Protein AF-A0A7V3HBU9-F1 (afdb_monomer)

Solvent-accessible surface area (backbone atoms only — not comparable to full-atom values): 8324 Å² total; per-residue (Å²): 135,85,72,90,80,58,95,58,64,86,76,55,79,75,93,71,53,46,67,64,58,38,74,80,46,48,78,55,51,86,72,76,34,52,29,39,40,38,37,36,65,91,43,53,66,57,51,55,50,51,35,59,77,68,67,54,73,66,48,79,56,90,62,30,41,24,38,90,64,48,34,22,39,35,74,39,69,89,52,64,70,59,48,48,58,55,47,47,40,43,41,71,70,60,38,79,44,78,47,82,53,83,87,78,87,76,88,53,92,86,60,58,94,87,68,87,79,85,82,88,76,82,86,90,86,76,88,84,126

Secondary structure (DSSP, 8-state):
------TTTTTSPPS--HHHHHHHHGGG-SS--SEEEEEEGGGHHHHHHHHHHTT--EEE-SS-EEETTTEEEEEEPSSHHHHHHHHHHHHHTT--EEEE-------STT--TT-----S-----SS--

Foldseek 3Di:
DDDPPDVCPVVDDDPDALVNVCVPCVVLPPAAAQAEEEAEPVCPVVVVVCCVVVVFDFDDGSAFGDGVSNYTYGYWYDAPVRVVSVVRNSVVVPHDHYHYDDDDDDPDPPDDPPDDDDDPDDDDDRPPD

Mean predicted aligned error: 5.08 Å

Sequence (129 aa):
MTYPNFKNKYLEKSLFNPSDYLKENRKNYPVIPENLIVLYVYSRKLLEEVIYDLGIKVKKTKSFYLINKKFGIRIFDIGASNVVANLEDLIALGIKKIINIGIAGGLSDKLIAGDIVICEKAIRDEGVS

Radius of gyration: 17.73 Å; Cα contacts (8 Å, |Δi|>4): 129; chains: 1; bounding box: 53×29×46 Å

pLDDT: mean 91.62, std 8.02, range [45.19, 97.88]

Structure (mmCIF, N/CA/C/O backbone):
data_AF-A0A7V3HBU9-F1
#
_entry.id   AF-A0A7V3HBU9-F1
#
loop_
_atom_site.group_PDB
_atom_site.id
_atom_site.type_symbol
_atom_site.label_atom_id
_atom_site.label_alt_id
_atom_site.label_comp_id
_atom_site.label_asym_id
_atom_site.label_entity_id
_atom_site.label_seq_id
_atom_site.pdbx_PDB_ins_code
_atom_site.Cartn_x
_atom_site.Cartn_y
_atom_site.Cartn_z
_atom_site.occupancy
_atom_site.B_iso_or_equiv
_atom_site.auth_seq_id
_atom_site.auth_comp_id
_atom_site.auth_asym_id
_atom_site.auth_atom_id
_atom_site.pdbx_PDB_model_num
ATOM 1 N N . MET A 1 1 ? 30.429 17.416 -3.358 1.00 45.19 1 MET A N 1
ATOM 2 C CA . MET A 1 1 ? 30.000 17.097 -1.981 1.00 45.19 1 MET A CA 1
ATOM 3 C C . MET A 1 1 ? 30.147 15.605 -1.766 1.00 45.19 1 MET A C 1
ATOM 5 O O . MET A 1 1 ? 29.402 14.833 -2.352 1.00 45.19 1 MET A O 1
ATOM 9 N N . THR A 1 2 ? 31.139 15.197 -0.987 1.00 54.62 2 THR A N 1
ATOM 10 C CA . THR A 1 2 ? 31.289 13.819 -0.517 1.00 54.62 2 THR A CA 1
ATOM 11 C C . THR A 1 2 ? 30.338 13.635 0.657 1.00 54.62 2 THR A C 1
ATOM 13 O O . THR A 1 2 ? 30.580 14.142 1.749 1.00 54.62 2 THR A O 1
ATOM 16 N N . TYR A 1 3 ? 29.213 12.964 0.425 1.00 64.44 3 TYR A N 1
ATOM 17 C CA . TYR A 1 3 ? 28.404 12.467 1.533 1.00 64.44 3 TYR A CA 1
ATOM 18 C C . TYR A 1 3 ? 29.271 11.498 2.364 1.00 64.44 3 TYR A C 1
ATOM 20 O O . TYR A 1 3 ? 30.074 10.763 1.777 1.00 64.44 3 TYR A O 1
ATOM 28 N N . PRO A 1 4 ? 29.157 11.466 3.703 1.00 64.06 4 PRO A N 1
ATOM 29 C CA . PRO A 1 4 ? 29.908 10.511 4.508 1.00 64.06 4 PRO A CA 1
ATOM 30 C C . PRO A 1 4 ? 29.477 9.082 4.150 1.00 64.06 4 PRO A C 1
ATOM 32 O O . PRO A 1 4 ? 28.374 8.643 4.479 1.00 64.06 4 PRO A O 1
ATOM 35 N N . ASN A 1 5 ? 30.332 8.353 3.430 1.00 73.50 5 ASN A N 1
ATOM 36 C CA . ASN A 1 5 ? 30.079 6.971 3.036 1.00 73.50 5 ASN A CA 1
ATOM 37 C C . ASN A 1 5 ? 30.830 6.000 3.952 1.00 73.50 5 ASN A C 1
ATOM 39 O O . ASN A 1 5 ? 31.776 5.332 3.538 1.00 73.50 5 ASN A O 1
ATOM 43 N N . PHE A 1 6 ? 30.445 5.956 5.228 1.00 81.06 6 PHE A N 1
ATOM 44 C CA . PHE A 1 6 ? 31.033 5.002 6.166 1.00 81.06 6 PHE A CA 1
ATOM 45 C C . PHE A 1 6 ? 30.581 3.579 5.826 1.00 81.06 6 PHE A C 1
ATOM 47 O O . PHE A 1 6 ? 29.384 3.314 5.709 1.00 81.06 6 PHE A O 1
ATOM 54 N N . LYS A 1 7 ? 31.544 2.656 5.716 1.00 79.62 7 LYS A N 1
ATOM 55 C CA . LYS A 1 7 ? 31.331 1.251 5.323 1.00 79.62 7 LYS A CA 1
ATOM 56 C C . LYS A 1 7 ? 30.263 0.530 6.161 1.00 79.62 7 LYS A C 1
ATOM 58 O O . LYS A 1 7 ? 29.546 -0.309 5.632 1.00 79.62 7 LYS A O 1
ATOM 63 N N . ASN A 1 8 ? 30.132 0.893 7.438 1.00 82.06 8 ASN A N 1
ATOM 64 C CA . ASN A 1 8 ? 29.257 0.217 8.400 1.00 82.06 8 ASN A CA 1
ATOM 65 C C . ASN A 1 8 ? 28.019 1.039 8.799 1.00 82.06 8 ASN A C 1
ATOM 67 O O . ASN A 1 8 ? 27.329 0.657 9.735 1.00 82.06 8 ASN A O 1
ATOM 71 N N . LYS A 1 9 ? 27.704 2.148 8.112 1.00 77.69 9 LYS A N 1
ATOM 72 C CA . LYS A 1 9 ? 26.618 3.062 8.529 1.00 77.69 9 LYS A CA 1
ATOM 73 C C . LYS A 1 9 ? 25.240 2.397 8.662 1.00 77.69 9 LYS A C 1
ATOM 75 O O . LYS A 1 9 ? 24.422 2.861 9.441 1.00 77.69 9 LYS A O 1
ATOM 80 N N . TYR A 1 10 ? 24.992 1.321 7.914 1.00 75.19 10 TYR A N 1
ATOM 81 C CA . TYR A 1 10 ? 23.734 0.567 7.949 1.00 75.19 10 TYR A CA 1
ATOM 82 C C . TYR A 1 10 ? 23.658 -0.458 9.096 1.00 75.19 10 TYR A C 1
ATOM 84 O O . TYR A 1 10 ? 22.595 -1.021 9.329 1.00 75.19 10 TYR A O 1
ATOM 92 N N . LEU A 1 11 ? 24.774 -0.726 9.788 1.00 80.69 11 LEU A N 1
ATOM 93 C CA . LEU A 1 11 ? 24.820 -1.600 10.969 1.00 80.69 11 LEU A CA 1
ATOM 94 C C . LEU A 1 11 ? 24.524 -0.840 12.265 1.00 80.69 11 LEU A C 1
ATOM 96 O O . LEU A 1 11 ? 24.281 -1.455 13.302 1.00 80.69 11 LEU A O 1
ATOM 100 N N . GLU A 1 12 ? 24.578 0.488 12.212 1.00 83.44 12 GLU A N 1
ATOM 101 C CA . GLU A 1 12 ? 24.301 1.334 13.360 1.00 83.44 12 GLU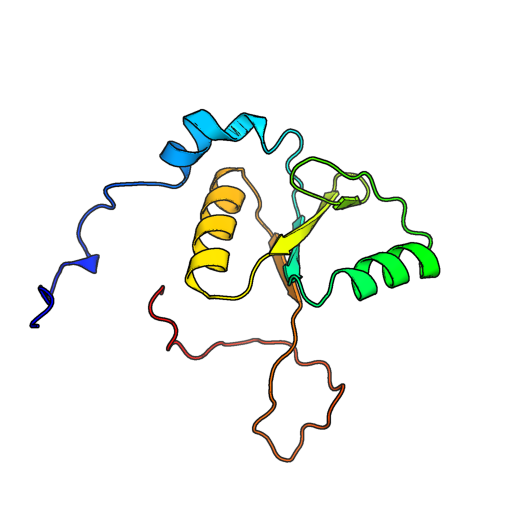 A CA 1
ATOM 102 C C . GLU A 1 12 ? 22.822 1.267 13.740 1.00 83.44 12 GLU A C 1
ATOM 104 O O . GLU A 1 12 ? 21.930 1.118 12.901 1.00 83.44 12 GLU A O 1
ATOM 109 N N . LYS A 1 13 ? 22.551 1.395 15.039 1.00 84.50 13 LYS A N 1
ATOM 110 C CA . LYS A 1 13 ? 21.180 1.399 15.547 1.00 84.50 13 LYS A CA 1
ATOM 111 C C . LYS A 1 13 ? 20.430 2.613 14.996 1.00 84.50 13 LYS A C 1
ATOM 113 O O . LYS A 1 13 ? 20.922 3.737 15.085 1.00 84.50 13 LYS A O 1
ATOM 118 N N . SER A 1 14 ? 19.207 2.397 14.508 1.00 86.38 14 SER A N 1
ATOM 119 C CA . SER A 1 14 ? 18.352 3.510 14.091 1.00 86.38 14 SER A CA 1
ATOM 120 C C . SER A 1 14 ? 18.091 4.466 15.258 1.00 86.38 14 SER A C 1
ATOM 122 O O . SER A 1 14 ? 17.721 4.040 16.358 1.00 86.38 14 SER A O 1
ATOM 124 N N . LEU A 1 15 ? 18.262 5.766 15.002 1.00 87.88 15 LEU A N 1
ATOM 125 C CA . LEU A 1 15 ? 17.965 6.831 15.965 1.00 87.88 15 LEU A CA 1
ATOM 126 C C . LEU A 1 15 ? 16.459 6.996 16.196 1.00 87.88 15 LEU A C 1
ATOM 128 O O . LEU A 1 15 ? 16.050 7.394 17.282 1.00 87.88 15 LEU A O 1
ATOM 132 N N . PHE A 1 16 ? 15.649 6.678 15.185 1.00 88.31 16 PHE A N 1
ATOM 133 C CA . PHE A 1 16 ? 14.194 6.763 15.227 1.00 88.31 16 PHE A CA 1
ATOM 134 C C . PHE A 1 16 ? 13.583 5.440 14.797 1.00 88.31 16 PHE A C 1
ATOM 136 O O . PHE A 1 16 ? 13.999 4.842 13.804 1.00 88.31 16 PHE A O 1
ATOM 143 N N . ASN A 1 17 ? 12.580 4.990 15.542 1.00 91.25 17 ASN A N 1
ATOM 1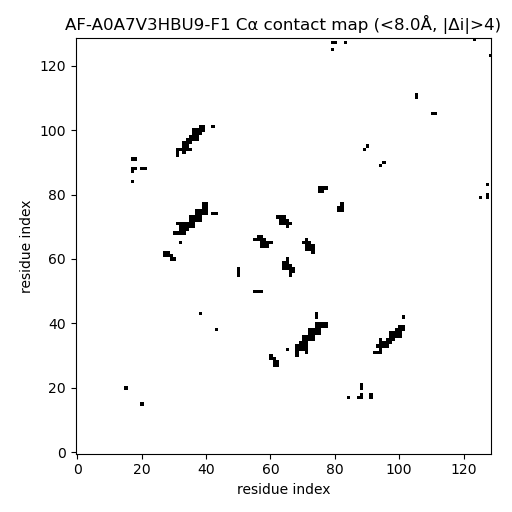44 C CA . ASN A 1 17 ? 11.804 3.810 15.198 1.00 91.25 17 ASN A CA 1
ATOM 145 C C . ASN A 1 17 ? 10.343 4.206 14.965 1.00 91.25 17 ASN A C 1
ATOM 147 O O . ASN A 1 17 ? 9.874 5.192 15.543 1.00 91.25 17 ASN A O 1
ATOM 151 N N . PRO A 1 18 ? 9.575 3.410 14.208 1.00 93.88 18 PRO A N 1
ATOM 152 C CA . PRO A 1 18 ? 8.146 3.659 14.007 1.00 93.88 18 PRO A CA 1
ATOM 153 C C . PRO A 1 18 ? 7.373 3.801 15.328 1.00 93.88 18 PRO A C 1
ATOM 155 O O . PRO A 1 18 ? 6.477 4.630 15.469 1.00 93.88 18 PRO A O 1
ATOM 158 N N . SER A 1 19 ? 7.776 3.062 16.368 1.00 92.50 19 SER A N 1
ATOM 159 C CA . SER A 1 19 ? 7.203 3.194 17.713 1.00 92.50 19 SER A CA 1
ATOM 160 C C . SER A 1 19 ? 7.332 4.602 18.298 1.00 92.50 19 SER A C 1
ATOM 162 O O . SER A 1 19 ? 6.457 5.020 19.053 1.00 92.50 19 SER A O 1
ATOM 164 N N . ASP A 1 20 ? 8.399 5.334 17.969 1.00 94.19 20 ASP A N 1
ATOM 165 C CA . ASP A 1 20 ? 8.613 6.698 18.450 1.00 94.19 20 ASP A CA 1
ATOM 166 C C . ASP A 1 20 ? 7.636 7.670 17.788 1.00 94.19 20 ASP A C 1
ATOM 168 O O . ASP A 1 20 ? 6.990 8.447 18.488 1.00 94.19 20 ASP A O 1
ATOM 172 N N . TYR A 1 21 ? 7.423 7.546 16.473 1.00 93.69 21 TYR A N 1
ATOM 173 C CA . TYR A 1 21 ? 6.387 8.299 15.761 1.00 93.69 21 TYR A CA 1
ATOM 174 C C . TYR A 1 21 ? 4.987 8.005 16.321 1.00 93.69 21 TYR A C 1
ATOM 176 O O . TYR A 1 21 ? 4.174 8.911 16.546 1.00 93.69 21 TYR A O 1
ATOM 184 N N . LEU A 1 22 ? 4.699 6.731 16.594 1.00 95.31 22 LEU A N 1
ATOM 185 C CA . LEU A 1 22 ? 3.385 6.296 17.052 1.00 95.31 22 LEU A CA 1
ATOM 186 C C . LEU A 1 22 ? 3.036 6.763 18.470 1.00 95.31 22 LEU A C 1
ATOM 188 O O . LEU A 1 22 ? 1.845 6.926 18.738 1.00 95.31 22 LEU A O 1
ATOM 192 N N . LYS A 1 23 ? 4.008 7.042 19.352 1.00 95.25 23 LYS A N 1
ATOM 193 C CA . LYS A 1 23 ? 3.740 7.591 20.702 1.00 95.25 23 LYS A CA 1
ATOM 194 C C . LYS A 1 23 ? 2.841 8.829 20.649 1.00 95.25 23 LYS A C 1
ATOM 196 O O . LYS A 1 23 ? 1.896 8.938 21.425 1.00 95.25 23 LYS A O 1
ATOM 201 N N . GLU A 1 24 ? 3.080 9.718 19.689 1.00 93.19 24 GLU A N 1
ATOM 202 C CA . GLU A 1 24 ? 2.315 10.962 19.531 1.00 93.19 24 GLU A CA 1
ATOM 203 C C . GLU A 1 24 ? 1.1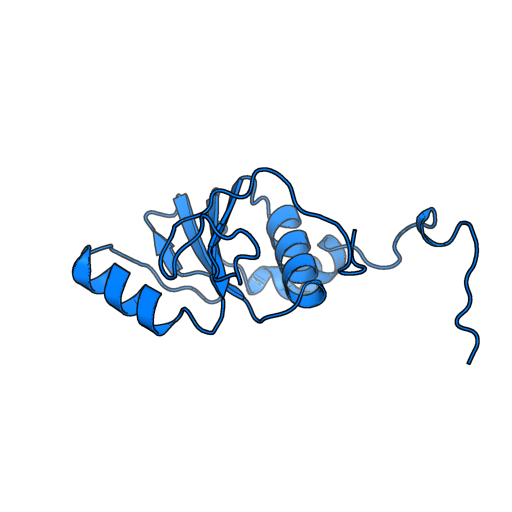71 10.837 18.510 1.00 93.19 24 GLU A C 1
ATOM 205 O O . GLU A 1 24 ? 0.146 11.527 18.596 1.00 93.19 24 GLU A O 1
ATOM 210 N N . ASN A 1 25 ? 1.319 9.921 17.546 1.00 94.25 25 ASN A N 1
ATOM 211 C CA . ASN A 1 25 ? 0.445 9.826 16.379 1.00 94.25 25 ASN A CA 1
ATOM 212 C C . ASN A 1 25 ? -0.552 8.662 16.422 1.00 94.25 25 ASN A C 1
ATOM 214 O O . ASN A 1 25 ? -1.406 8.566 15.539 1.00 94.25 25 ASN A O 1
ATOM 218 N N . ARG A 1 26 ? -0.546 7.815 17.462 1.00 94.38 26 ARG A N 1
ATOM 219 C CA . ARG A 1 26 ? -1.466 6.667 17.597 1.00 94.38 26 ARG A CA 1
ATOM 220 C C . ARG A 1 26 ? -2.942 7.050 17.466 1.00 94.38 26 ARG A C 1
ATOM 222 O O . ARG A 1 26 ? -3.726 6.273 16.916 1.00 94.38 26 ARG A O 1
ATOM 229 N N . LYS A 1 27 ? -3.317 8.250 17.924 1.00 93.94 27 LYS A N 1
ATOM 230 C CA . LYS A 1 27 ? -4.673 8.824 17.804 1.00 93.94 27 LYS A CA 1
ATOM 231 C C . LYS A 1 27 ? -5.152 8.969 16.357 1.00 93.94 27 LYS A C 1
ATOM 233 O O . LYS A 1 27 ? -6.354 8.973 16.108 1.00 93.94 27 LYS A O 1
ATOM 238 N N . ASN A 1 28 ? -4.228 9.062 15.398 1.00 92.19 28 ASN A N 1
ATOM 239 C CA . ASN A 1 28 ? -4.568 9.150 13.982 1.00 92.19 28 ASN A CA 1
ATOM 240 C C . ASN A 1 28 ? -5.130 7.830 13.443 1.00 92.19 28 ASN A C 1
ATOM 242 O O . ASN A 1 28 ? -5.843 7.850 12.448 1.00 92.19 28 ASN A O 1
ATOM 246 N N . TYR A 1 29 ? -4.893 6.714 14.136 1.00 94.00 29 TYR A N 1
ATOM 247 C CA . TYR A 1 29 ? -5.245 5.368 13.701 1.00 94.00 29 TYR A CA 1
ATOM 248 C C . TYR A 1 29 ? -6.283 4.708 14.632 1.00 94.00 29 TYR A C 1
ATOM 250 O O . TYR A 1 29 ? -5.981 3.728 15.313 1.00 94.00 29 TYR A O 1
ATOM 258 N N . PRO A 1 30 ? -7.523 5.223 14.722 1.00 90.50 30 PRO A N 1
ATOM 259 C CA . PRO A 1 30 ? -8.498 4.783 15.727 1.00 90.50 30 PRO A CA 1
ATOM 260 C C . PRO A 1 30 ? -8.913 3.310 15.589 1.00 90.50 30 PRO A C 1
ATOM 262 O O . PRO A 1 30 ? -9.284 2.681 16.575 1.00 90.50 30 PRO A O 1
ATOM 265 N N . VAL A 1 31 ? -8.837 2.750 14.380 1.00 92.88 31 VAL A N 1
ATOM 266 C CA . VAL A 1 31 ? -9.119 1.340 14.097 1.00 92.88 31 VAL A CA 1
ATOM 267 C C . VAL A 1 31 ? -8.013 0.812 13.195 1.00 92.88 31 VAL A C 1
ATOM 269 O O . VAL A 1 31 ? -7.747 1.416 12.157 1.00 92.88 31 VAL A O 1
ATOM 272 N N . ILE A 1 32 ? -7.391 -0.298 13.591 1.00 94.31 32 ILE A N 1
ATOM 273 C CA . ILE A 1 32 ? -6.335 -0.963 12.824 1.00 94.31 32 ILE A CA 1
ATOM 274 C C . ILE A 1 32 ? -6.927 -2.220 12.175 1.00 94.31 32 ILE A C 1
ATOM 276 O O . ILE A 1 32 ? -7.431 -3.075 12.906 1.00 94.31 32 ILE A O 1
ATOM 280 N N . PRO A 1 33 ? -6.929 -2.335 10.838 1.00 94.81 33 PRO A N 1
ATOM 281 C CA . PRO A 1 33 ? -7.332 -3.562 10.159 1.00 94.81 33 PRO A CA 1
ATOM 282 C C . PRO A 1 33 ? -6.232 -4.629 10.267 1.00 94.81 33 PRO A C 1
ATOM 284 O O . PRO A 1 33 ? -5.057 -4.308 10.409 1.00 94.81 33 PRO A O 1
ATOM 287 N N . GLU A 1 34 ? -6.594 -5.903 10.134 1.00 91.25 34 GLU A N 1
ATOM 288 C CA . GLU A 1 34 ? -5.606 -6.991 10.058 1.00 91.25 34 GLU A CA 1
ATOM 289 C C . GLU A 1 34 ? -4.896 -7.023 8.691 1.00 91.25 34 GLU A C 1
ATOM 291 O O . GLU A 1 34 ? -3.698 -7.305 8.598 1.00 91.25 34 GLU A O 1
ATOM 296 N N . ASN A 1 35 ? -5.652 -6.710 7.633 1.00 96.75 35 ASN A N 1
ATOM 297 C CA . ASN A 1 35 ? -5.219 -6.768 6.242 1.00 96.75 35 ASN A CA 1
ATOM 298 C C . ASN A 1 35 ? -5.287 -5.372 5.619 1.00 96.75 35 ASN A C 1
ATOM 300 O O . ASN A 1 35 ? -6.303 -4.679 5.737 1.00 96.75 35 ASN A O 1
ATOM 304 N N . LEU A 1 36 ? -4.226 -4.974 4.928 1.00 97.88 36 LEU A N 1
ATOM 305 C CA . LEU A 1 36 ? -4.111 -3.680 4.272 1.00 97.88 36 LEU A CA 1
ATOM 306 C C . LEU A 1 36 ? -4.072 -3.849 2.754 1.00 97.88 36 LEU A C 1
ATOM 308 O O . LEU A 1 36 ? -3.285 -4.631 2.227 1.00 97.88 36 LEU A O 1
ATOM 312 N N . ILE A 1 37 ? -4.887 -3.064 2.060 1.00 97.00 37 ILE A N 1
ATOM 313 C CA . ILE A 1 37 ? -4.766 -2.830 0.625 1.00 97.00 37 ILE A CA 1
ATOM 314 C C . ILE A 1 37 ? -4.195 -1.424 0.455 1.00 97.00 37 ILE A C 1
ATOM 316 O O . ILE A 1 37 ? -4.781 -0.441 0.920 1.00 97.00 37 ILE A O 1
ATOM 320 N N . VAL A 1 38 ? -3.035 -1.337 -0.180 1.00 97.38 38 VAL A N 1
ATOM 321 C CA . VAL A 1 38 ? -2.380 -0.080 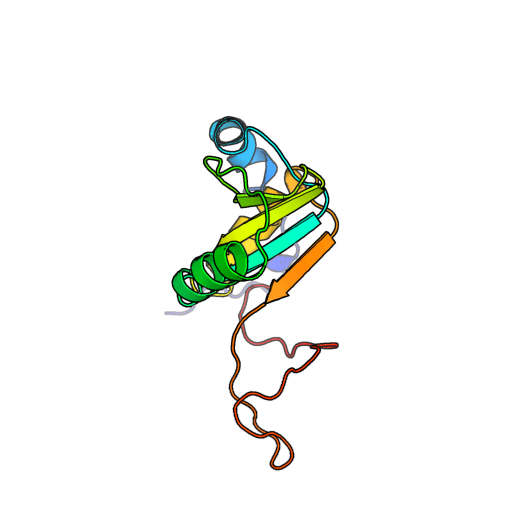-0.525 1.00 97.38 38 VAL A CA 1
ATOM 322 C C . VAL A 1 38 ? -2.752 0.270 -1.955 1.00 97.38 38 VAL A C 1
ATOM 324 O O . VAL A 1 38 ? -2.563 -0.527 -2.869 1.00 97.38 38 VAL A O 1
ATOM 327 N N . LEU A 1 39 ? -3.294 1.471 -2.112 1.00 97.00 39 LEU A N 1
ATOM 328 C CA . LEU A 1 39 ? -3.493 2.143 -3.388 1.00 97.00 39 LEU A CA 1
ATOM 329 C C . LEU A 1 39 ? -2.670 3.425 -3.399 1.00 97.00 39 LEU A C 1
ATOM 331 O O . LEU A 1 39 ? -2.2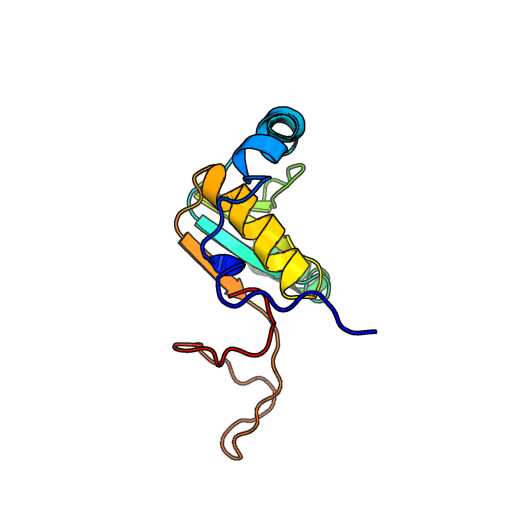01 3.882 -2.358 1.00 97.00 39 LEU A O 1
ATOM 335 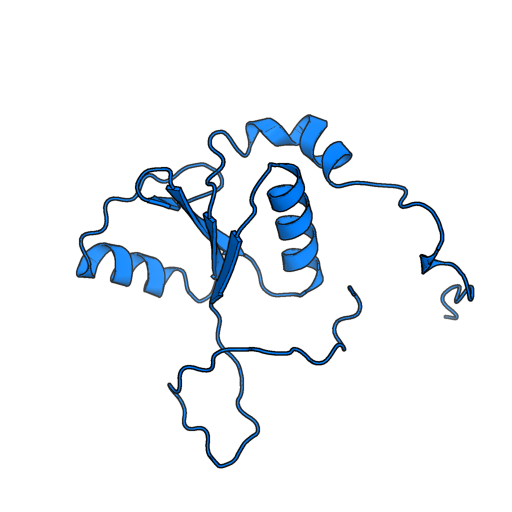N N . TYR A 1 40 ? -2.572 4.061 -4.557 1.00 96.81 40 TYR A N 1
ATOM 336 C CA . TYR A 1 40 ? -1.863 5.328 -4.714 1.00 96.81 40 TYR A CA 1
ATOM 337 C C . TYR A 1 40 ? -2.807 6.468 -5.082 1.00 96.81 40 TYR A C 1
ATOM 339 O O . TYR A 1 40 ? -3.925 6.232 -5.542 1.00 96.81 40 TYR A O 1
ATOM 347 N N . VAL A 1 41 ? -2.370 7.715 -4.886 1.00 94.62 41 VAL A N 1
ATOM 348 C CA . VAL A 1 41 ? -3.178 8.932 -5.107 1.00 94.62 41 VAL A CA 1
ATOM 349 C C . VAL A 1 41 ? -3.915 8.974 -6.447 1.00 94.62 41 VAL A C 1
ATOM 351 O O . VAL A 1 41 ? -5.072 9.390 -6.484 1.00 94.62 41 VAL A O 1
ATOM 354 N N . TYR A 1 42 ? -3.305 8.471 -7.522 1.00 93.94 42 TYR A N 1
ATOM 355 C CA . TYR A 1 42 ? -3.921 8.404 -8.851 1.00 93.94 42 TYR A CA 1
ATOM 356 C C . TYR A 1 42 ? -5.103 7.419 -8.944 1.00 93.94 42 TYR A C 1
ATOM 358 O O . TYR A 1 42 ? -5.913 7.516 -9.857 1.00 93.94 42 TYR A O 1
ATOM 366 N N . SER A 1 43 ? -5.242 6.495 -7.991 1.00 94.00 43 SER A N 1
ATOM 367 C CA . SER A 1 43 ? -6.291 5.463 -7.958 1.00 94.00 43 SER A CA 1
ATOM 368 C C . SER A 1 43 ? -7.521 5.868 -7.136 1.00 94.00 43 SER A C 1
ATOM 370 O O . SER A 1 43 ? -8.387 5.036 -6.879 1.00 94.00 43 SER A O 1
ATOM 372 N N . ARG A 1 44 ? -7.625 7.127 -6.679 1.00 92.44 44 ARG A N 1
ATOM 373 C CA . ARG A 1 44 ? -8.738 7.550 -5.809 1.00 92.44 44 ARG A CA 1
ATOM 374 C C . ARG A 1 44 ? -10.099 7.427 -6.492 1.00 92.44 44 ARG A C 1
ATOM 376 O O . ARG A 1 44 ? -11.011 6.865 -5.900 1.00 92.44 44 ARG A O 1
ATOM 383 N N . LYS A 1 45 ? -10.207 7.918 -7.728 1.00 93.31 45 LYS A N 1
ATOM 384 C CA . LYS A 1 45 ? -11.447 7.838 -8.508 1.00 93.31 45 LYS A CA 1
ATOM 385 C C . LYS A 1 45 ? -11.833 6.383 -8.789 1.00 93.31 45 LYS A C 1
ATOM 387 O O . LYS A 1 45 ? -12.972 6.006 -8.558 1.00 93.31 45 LYS A O 1
ATOM 392 N N . LEU A 1 46 ? -10.851 5.558 -9.164 1.00 90.69 46 LEU A N 1
ATOM 393 C CA . LEU A 1 46 ? -11.040 4.119 -9.357 1.00 90.69 46 LEU A CA 1
ATOM 394 C C . LEU A 1 46 ? -11.597 3.445 -8.095 1.00 90.69 46 LEU A C 1
ATOM 396 O O . LEU A 1 46 ? -12.523 2.651 -8.181 1.00 90.69 46 LEU A O 1
ATOM 400 N N . LEU A 1 47 ? -11.060 3.767 -6.913 1.00 93.50 47 LEU A N 1
ATOM 401 C CA . LEU A 1 47 ? -11.570 3.218 -5.656 1.00 93.50 47 LEU A CA 1
ATOM 402 C C . LEU A 1 47 ? -13.044 3.583 -5.427 1.00 93.50 47 LEU A C 1
ATOM 404 O O . LEU A 1 47 ? -13.818 2.735 -4.992 1.00 93.50 47 LEU A O 1
ATOM 408 N N . GLU A 1 48 ? -13.419 4.836 -5.678 1.00 92.88 48 GLU A N 1
ATOM 409 C CA . GLU A 1 48 ? -14.796 5.315 -5.509 1.00 92.88 48 GLU A CA 1
ATOM 410 C C . GLU A 1 48 ? -15.763 4.595 -6.459 1.00 92.88 48 GLU A C 1
ATOM 412 O O . GLU A 1 48 ? -16.807 4.123 -6.008 1.00 92.88 48 GLU A O 1
ATOM 417 N N . GLU A 1 49 ? -15.378 4.434 -7.728 1.00 94.94 49 GLU A N 1
ATOM 418 C CA . GLU A 1 49 ? -16.139 3.684 -8.738 1.00 94.94 49 GLU A CA 1
ATOM 419 C C . GLU A 1 49 ? -16.279 2.207 -8.349 1.00 94.94 49 GLU A C 1
ATOM 421 O O . GLU A 1 49 ? -17.389 1.694 -8.273 1.00 94.94 49 GLU A O 1
ATOM 426 N N . VAL A 1 50 ? -15.185 1.543 -7.963 1.00 92.94 50 VAL A N 1
ATOM 427 C CA . VAL A 1 50 ? -15.206 0.133 -7.534 1.00 92.94 50 VAL A CA 1
ATOM 428 C C . VAL A 1 50 ? -16.097 -0.078 -6.308 1.00 92.94 50 VAL A C 1
ATOM 430 O O . VAL A 1 50 ? -16.824 -1.067 -6.231 1.00 92.94 50 VAL A O 1
ATOM 433 N N . ILE A 1 51 ? -16.053 0.829 -5.329 1.00 94.00 51 ILE A N 1
ATOM 434 C CA . ILE A 1 51 ? -16.916 0.749 -4.142 1.00 94.00 51 ILE A CA 1
ATOM 435 C C . ILE A 1 51 ? -18.390 0.860 -4.537 1.00 94.00 51 ILE A C 1
ATOM 437 O O . ILE A 1 51 ? -19.212 0.114 -3.999 1.00 94.00 51 ILE A O 1
ATOM 441 N N . TYR A 1 52 ? -18.709 1.787 -5.443 1.00 94.69 52 TYR A N 1
ATOM 442 C CA . TYR A 1 52 ? -20.062 2.016 -5.933 1.00 94.69 52 TYR A CA 1
ATOM 443 C C . TYR A 1 52 ? -20.576 0.813 -6.734 1.00 94.69 52 TYR A C 1
ATOM 445 O O . TYR A 1 52 ? -21.594 0.231 -6.359 1.00 94.69 52 TYR A O 1
ATOM 453 N N . ASP A 1 53 ? -19.832 0.387 -7.755 1.00 96.38 53 ASP A N 1
ATOM 454 C CA . ASP A 1 53 ? -20.223 -0.678 -8.683 1.00 96.38 53 ASP A CA 1
ATOM 455 C C . ASP A 1 53 ? -20.371 -2.033 -7.984 1.00 96.38 53 ASP A C 1
ATOM 457 O O . ASP A 1 53 ? -21.301 -2.790 -8.258 1.00 96.38 53 ASP A O 1
ATOM 461 N N . LEU A 1 54 ? -19.479 -2.339 -7.037 1.00 93.56 54 LEU A N 1
ATOM 462 C CA . LEU A 1 54 ? -19.530 -3.592 -6.279 1.00 93.56 54 LEU A CA 1
ATOM 463 C C . LEU A 1 54 ? -20.462 -3.525 -5.058 1.00 93.56 54 LEU A C 1
ATOM 465 O O . LEU A 1 54 ? -20.607 -4.522 -4.347 1.00 93.56 54 LEU A O 1
ATOM 469 N N . GLY A 1 55 ? -21.061 -2.367 -4.760 1.00 93.69 55 GLY A N 1
ATOM 470 C CA . GLY A 1 55 ? -21.930 -2.182 -3.595 1.00 93.69 55 GLY A CA 1
ATOM 471 C C . GLY A 1 55 ? -21.234 -2.458 -2.254 1.00 93.69 55 GLY A C 1
ATOM 472 O O . GLY A 1 55 ? -21.871 -2.904 -1.292 1.00 93.69 55 GLY A O 1
ATOM 473 N N . ILE A 1 56 ? -19.918 -2.232 -2.168 1.00 92.69 56 ILE A N 1
ATOM 474 C CA . ILE A 1 56 ? -19.131 -2.552 -0.971 1.00 92.69 56 ILE A CA 1
ATOM 475 C C . ILE A 1 56 ? -19.422 -1.526 0.124 1.00 92.69 56 ILE A C 1
ATOM 477 O O . ILE A 1 56 ? -19.178 -0.329 -0.015 1.00 92.69 56 ILE A O 1
ATOM 481 N N . LYS A 1 57 ? -19.870 -1.999 1.291 1.00 94.38 57 LYS A N 1
ATOM 482 C CA . LYS A 1 57 ? -20.044 -1.136 2.466 1.00 94.38 57 LYS A CA 1
ATOM 483 C C . LYS A 1 57 ? -18.688 -0.770 3.065 1.00 94.38 57 LYS A C 1
ATOM 485 O O . LYS A 1 57 ? -18.043 -1.593 3.717 1.00 94.38 57 LYS A O 1
ATOM 490 N N . VAL A 1 58 ? -18.295 0.489 2.893 1.00 95.12 58 VAL A N 1
ATOM 491 C CA . VAL A 1 58 ? -17.071 1.051 3.471 1.00 95.12 58 VAL A CA 1
ATOM 492 C C . VAL A 1 58 ? -17.372 2.004 4.624 1.00 95.12 58 VAL A C 1
ATOM 494 O O . VAL A 1 58 ? -18.274 2.835 4.556 1.00 95.12 58 VAL A O 1
ATOM 497 N N . LYS A 1 59 ? -16.568 1.933 5.688 1.00 95.19 59 LYS A N 1
ATOM 498 C CA . LYS A 1 59 ? -16.528 2.961 6.737 1.00 95.19 59 LYS A CA 1
ATOM 499 C C . LYS A 1 59 ? -15.240 3.762 6.608 1.00 95.19 59 LYS A C 1
ATOM 501 O O . LYS A 1 59 ? -14.161 3.243 6.889 1.00 95.19 59 LYS A O 1
ATOM 506 N N . LYS A 1 60 ? -15.348 5.036 6.233 1.00 94.06 60 LYS A N 1
ATOM 507 C CA . LYS A 1 60 ? -14.198 5.944 6.198 1.00 94.06 60 LYS A CA 1
ATOM 508 C C . LYS A 1 60 ? -13.778 6.329 7.620 1.00 94.06 60 LYS A C 1
ATOM 510 O O . LYS A 1 60 ? -14.607 6.662 8.464 1.00 94.06 60 LYS A O 1
ATOM 515 N N . THR A 1 61 ? -12.482 6.265 7.883 1.00 93.44 61 THR A N 1
ATOM 516 C CA . THR A 1 61 ? -11.826 6.742 9.107 1.00 93.44 61 THR A CA 1
ATOM 517 C C . THR A 1 61 ? -10.749 7.755 8.732 1.00 93.44 61 THR A C 1
ATOM 519 O O . THR A 1 61 ? -10.539 8.023 7.549 1.00 93.44 61 THR A O 1
ATOM 522 N N . LYS A 1 62 ? -10.036 8.306 9.721 1.00 90.75 62 LYS A N 1
ATOM 523 C CA . LYS A 1 62 ? -8.927 9.233 9.459 1.00 90.75 62 LYS A CA 1
ATOM 524 C C . LYS A 1 62 ? -7.800 8.601 8.623 1.00 90.75 62 LYS A C 1
ATOM 526 O O . LYS A 1 62 ? -7.174 9.318 7.852 1.00 90.75 62 LYS A O 1
ATOM 531 N N . SER A 1 63 ? -7.594 7.284 8.730 1.00 92.62 63 SER A N 1
ATOM 532 C CA . SER A 1 63 ? -6.477 6.587 8.067 1.00 92.62 63 SER A CA 1
ATOM 533 C C . SER A 1 63 ? -6.883 5.552 7.019 1.00 92.62 63 SER A C 1
ATOM 535 O O . SER A 1 63 ? -6.057 5.201 6.183 1.00 92.62 63 SER A O 1
ATOM 537 N N . PHE A 1 64 ? -8.120 5.044 7.049 1.00 95.88 64 PHE A N 1
ATOM 538 C CA . PHE A 1 64 ? -8.537 3.912 6.211 1.00 95.88 64 PHE A CA 1
ATOM 539 C C . PHE A 1 64 ? -9.971 4.041 5.703 1.00 95.88 64 PHE A C 1
ATOM 541 O O . PHE A 1 64 ? -10.844 4.535 6.423 1.00 95.88 64 PHE A O 1
ATOM 548 N N . TYR A 1 65 ? -10.237 3.463 4.533 1.00 95.62 65 TYR A N 1
ATOM 549 C CA . TYR A 1 65 ? -11.559 2.955 4.168 1.00 95.62 65 TYR A CA 1
ATOM 550 C C . TYR A 1 65 ? -11.665 1.516 4.677 1.00 95.62 65 TYR A C 1
ATOM 552 O O . TYR A 1 65 ? -10.947 0.638 4.209 1.00 95.62 65 TYR A O 1
ATOM 560 N N . LEU A 1 66 ? -12.506 1.271 5.680 1.00 96.12 66 LEU A N 1
ATOM 561 C CA . LEU A 1 66 ? -12.633 -0.043 6.308 1.00 96.12 66 LEU A CA 1
ATOM 562 C C . LEU A 1 66 ? -13.741 -0.867 5.663 1.00 96.12 66 LEU A C 1
ATOM 564 O O . LEU A 1 66 ? -14.877 -0.403 5.577 1.00 96.12 66 LEU A O 1
ATOM 568 N N . ILE A 1 67 ? -13.429 -2.119 5.339 1.00 94.94 67 ILE A N 1
ATOM 569 C CA . ILE A 1 67 ? -14.379 -3.131 4.873 1.00 94.94 67 ILE A CA 1
ATOM 570 C C . ILE A 1 67 ? -14.480 -4.205 5.958 1.00 94.94 67 ILE A C 1
ATOM 572 O O . ILE A 1 67 ? -13.507 -4.898 6.272 1.00 94.94 67 ILE A O 1
ATOM 576 N N . ASN A 1 68 ? -15.655 -4.308 6.585 1.00 89.38 68 ASN A N 1
ATOM 577 C CA . ASN A 1 68 ? -15.962 -5.272 7.653 1.00 89.38 68 ASN A CA 1
ATOM 578 C C . ASN A 1 68 ? -14.938 -5.313 8.811 1.00 89.38 68 ASN A C 1
ATOM 580 O O . ASN A 1 68 ? -14.786 -6.345 9.457 1.00 89.38 68 ASN A O 1
ATOM 584 N N . LYS A 1 69 ? -14.199 -4.216 9.055 1.00 84.00 69 LYS A N 1
ATOM 585 C CA . LYS A 1 69 ? -13.064 -4.103 10.004 1.00 84.00 69 LYS A CA 1
ATOM 586 C C . LYS A 1 69 ? -11.890 -5.076 9.763 1.00 84.00 69 LYS A C 1
ATOM 588 O O . LYS A 1 69 ? -10.874 -4.950 10.437 1.00 84.00 69 LYS A O 1
ATOM 593 N N . LYS A 1 70 ? -12.002 -6.008 8.811 1.00 89.88 70 LYS A N 1
ATOM 594 C CA . LYS A 1 70 ? -10.965 -6.992 8.460 1.00 89.88 70 LYS A CA 1
ATOM 595 C C . LYS A 1 70 ? -9.960 -6.441 7.457 1.00 89.88 70 LYS A C 1
ATOM 597 O O . LYS A 1 70 ? -8.775 -6.761 7.549 1.00 89.88 70 LYS A O 1
ATOM 602 N N . PHE A 1 71 ? -10.440 -5.616 6.528 1.00 95.12 71 PHE A N 1
ATOM 603 C CA . PHE A 1 71 ? -9.625 -4.974 5.506 1.00 95.12 71 PHE A CA 1
ATOM 604 C C . PHE A 1 71 ? -9.674 -3.463 5.683 1.00 95.12 71 PHE A C 1
ATOM 606 O O . PHE A 1 71 ? -10.739 -2.891 5.929 1.00 95.12 71 PHE A O 1
ATOM 613 N N . GLY A 1 72 ? -8.525 -2.815 5.542 1.00 96.44 72 GLY A N 1
ATOM 614 C CA . GLY A 1 72 ? -8.445 -1.379 5.336 1.00 96.44 72 GLY A CA 1
ATOM 615 C C . GLY A 1 72 ? -7.819 -1.084 3.990 1.00 96.44 72 GLY A C 1
ATOM 616 O O . GLY A 1 72 ? -6.841 -1.718 3.609 1.00 96.44 72 GLY A O 1
ATOM 617 N N . ILE A 1 73 ? -8.374 -0.106 3.290 1.00 96.75 73 ILE A N 1
ATOM 618 C CA . ILE A 1 73 ? -7.768 0.473 2.098 1.00 96.75 73 ILE A CA 1
ATOM 619 C C . ILE A 1 73 ? -7.153 1.804 2.508 1.00 96.75 73 ILE A C 1
ATOM 621 O O . ILE A 1 73 ? -7.828 2.635 3.130 1.00 96.75 73 ILE A O 1
ATOM 625 N N . ARG A 1 74 ? -5.881 2.014 2.170 1.00 96.12 74 ARG A N 1
ATOM 626 C CA . ARG A 1 74 ? -5.192 3.290 2.373 1.00 96.12 74 ARG A CA 1
ATOM 627 C C . ARG A 1 74 ? -4.578 3.755 1.060 1.00 96.12 74 ARG A C 1
ATOM 629 O O . ARG A 1 74 ? -3.993 2.966 0.328 1.00 96.12 74 ARG A O 1
ATOM 636 N N . ILE A 1 75 ? -4.742 5.043 0.781 1.00 95.81 75 ILE A N 1
ATOM 637 C CA . ILE A 1 75 ? -4.201 5.701 -0.407 1.00 95.81 75 ILE A CA 1
ATOM 638 C C . ILE A 1 75 ? -2.903 6.396 0.003 1.00 95.81 75 ILE A C 1
ATOM 640 O O . ILE A 1 75 ? -2.932 7.240 0.899 1.00 95.81 75 ILE A O 1
ATOM 644 N N . PHE A 1 76 ? -1.790 6.008 -0.609 1.00 96.06 76 PHE A N 1
ATOM 645 C CA . PHE A 1 76 ? -0.451 6.539 -0.366 1.00 96.06 76 PHE A CA 1
ATOM 646 C C . PHE A 1 76 ? -0.068 7.543 -1.453 1.00 96.06 76 PHE A C 1
ATOM 648 O O . PHE A 1 76 ? -0.613 7.514 -2.562 1.00 96.06 76 PHE A O 1
ATOM 655 N N . ASP A 1 77 ? 0.900 8.403 -1.145 1.00 95.38 77 ASP A N 1
ATOM 656 C CA . ASP A 1 77 ? 1.578 9.196 -2.166 1.00 95.38 77 ASP A CA 1
ATOM 657 C C . ASP A 1 77 ? 2.589 8.331 -2.934 1.00 95.38 77 ASP A C 1
ATOM 659 O O . ASP A 1 77 ? 2.832 7.164 -2.616 1.00 95.38 77 ASP A O 1
ATOM 663 N N . ILE A 1 78 ? 3.164 8.899 -3.991 1.00 93.81 78 ILE A N 1
ATOM 664 C CA . ILE A 1 78 ? 4.152 8.218 -4.827 1.00 93.81 78 ILE A CA 1
ATOM 665 C C . ILE A 1 78 ? 5.543 8.398 -4.211 1.00 93.81 78 ILE A C 1
ATOM 667 O O . ILE A 1 78 ? 5.915 9.499 -3.809 1.00 93.81 78 ILE A O 1
ATOM 671 N N . GLY A 1 79 ? 6.328 7.321 -4.195 1.00 93.19 79 GLY A N 1
ATOM 672 C CA . GLY A 1 79 ? 7.738 7.340 -3.806 1.00 93.19 79 GLY A CA 1
ATOM 673 C C . GLY A 1 79 ? 8.068 6.301 -2.741 1.00 93.19 79 GLY A C 1
ATOM 674 O O . GLY A 1 79 ? 7.324 6.118 -1.779 1.00 93.19 79 GLY A O 1
ATOM 675 N N . ALA A 1 80 ? 9.209 5.631 -2.905 1.00 93.50 80 ALA A N 1
ATOM 676 C CA . ALA A 1 80 ? 9.633 4.547 -2.022 1.00 93.50 80 ALA A CA 1
ATOM 677 C C . ALA A 1 80 ? 9.762 4.996 -0.557 1.00 93.50 80 ALA A C 1
ATOM 679 O O . ALA A 1 80 ? 9.277 4.311 0.336 1.00 93.50 80 ALA A O 1
ATOM 680 N N . SER A 1 81 ? 10.312 6.188 -0.309 1.00 93.38 81 SER A N 1
ATOM 681 C CA . SER A 1 81 ? 10.444 6.754 1.041 1.00 93.38 81 SER A CA 1
ATOM 682 C C . SER A 1 81 ? 9.095 6.975 1.733 1.00 93.38 81 SER A C 1
ATOM 684 O O . SER A 1 81 ? 8.941 6.631 2.903 1.00 93.38 81 SER A O 1
ATOM 686 N N . ASN A 1 82 ? 8.097 7.498 1.010 1.00 94.69 82 ASN A N 1
ATOM 687 C CA . ASN A 1 82 ? 6.742 7.673 1.535 1.00 94.69 82 ASN A CA 1
ATOM 688 C C . ASN A 1 82 ? 6.105 6.320 1.865 1.00 94.69 82 ASN A C 1
ATOM 690 O O . ASN A 1 82 ? 5.539 6.155 2.946 1.00 94.69 82 ASN A O 1
ATOM 694 N N . VAL A 1 83 ? 6.220 5.354 0.949 1.00 95.38 83 VAL A N 1
ATOM 695 C CA . VAL A 1 83 ? 5.647 4.018 1.129 1.00 95.38 83 VAL A CA 1
ATOM 696 C C . VAL A 1 83 ? 6.266 3.333 2.339 1.00 95.38 83 VAL A C 1
ATOM 698 O O . VAL A 1 83 ? 5.526 2.879 3.203 1.00 95.38 83 VAL A O 1
ATOM 701 N N . VAL A 1 84 ? 7.594 3.309 2.443 1.00 94.75 84 VAL A N 1
ATOM 702 C CA . VAL A 1 84 ? 8.310 2.650 3.542 1.00 94.75 84 VAL A CA 1
ATOM 703 C C . VAL A 1 84 ? 7.944 3.264 4.882 1.00 94.75 84 VAL A C 1
ATOM 705 O O . VAL A 1 84 ? 7.474 2.531 5.743 1.00 94.75 84 VAL A O 1
ATOM 708 N N . ALA A 1 85 ? 8.030 4.589 5.035 1.00 93.88 85 ALA A N 1
ATOM 709 C CA . ALA A 1 85 ? 7.693 5.244 6.301 1.00 93.88 85 ALA A CA 1
ATOM 710 C C . ALA A 1 85 ? 6.260 4.912 6.757 1.00 93.88 85 ALA A C 1
ATOM 712 O O . ALA A 1 85 ? 6.023 4.536 7.904 1.00 93.88 85 ALA A O 1
ATOM 713 N N . ASN A 1 86 ? 5.291 4.971 5.834 1.00 95.31 86 ASN A N 1
ATOM 714 C CA . ASN A 1 86 ? 3.912 4.618 6.153 1.00 95.31 86 ASN A CA 1
ATOM 715 C C . ASN A 1 86 ? 3.742 3.125 6.458 1.00 95.31 86 ASN A C 1
ATOM 717 O O . ASN A 1 86 ? 2.966 2.781 7.346 1.00 95.31 86 ASN A O 1
ATOM 721 N N . LEU A 1 87 ? 4.405 2.231 5.722 1.00 96.00 87 LEU A N 1
ATOM 722 C CA . LEU A 1 87 ? 4.311 0.793 5.965 1.00 96.00 87 LEU A CA 1
ATOM 723 C C . LEU A 1 87 ? 4.940 0.408 7.300 1.00 96.00 87 LEU A C 1
ATOM 725 O O . LEU A 1 87 ? 4.332 -0.366 8.032 1.00 96.00 87 LEU A O 1
ATOM 729 N N . GLU A 1 88 ? 6.094 0.966 7.647 1.00 95.31 88 GLU A N 1
ATOM 730 C CA . GLU A 1 88 ? 6.765 0.707 8.918 1.00 95.31 88 GLU A CA 1
ATOM 731 C C . GLU A 1 88 ? 5.887 1.104 10.116 1.00 95.31 88 GLU A C 1
ATOM 733 O O . GLU A 1 88 ? 5.697 0.301 11.034 1.00 95.31 88 GLU A O 1
ATOM 738 N N . ASP A 1 89 ? 5.255 2.281 10.072 1.00 95.19 89 ASP A N 1
ATOM 739 C CA . ASP A 1 89 ? 4.283 2.712 11.087 1.00 95.19 89 ASP A CA 1
ATOM 740 C C . ASP A 1 89 ? 3.083 1.762 11.184 1.00 95.19 89 ASP A C 1
ATOM 742 O O . ASP A 1 89 ? 2.629 1.395 12.270 1.00 95.19 89 ASP A O 1
ATOM 746 N N . LEU A 1 90 ? 2.539 1.349 10.040 1.00 95.94 90 LEU A N 1
ATOM 747 C CA . LEU A 1 90 ? 1.376 0.466 9.972 1.00 95.94 90 LEU A CA 1
ATOM 748 C C . LEU A 1 90 ? 1.694 -0.955 10.462 1.00 95.94 90 LEU A C 1
ATOM 750 O O . LEU A 1 90 ? 0.867 -1.568 11.141 1.00 95.94 90 LEU A O 1
ATOM 754 N N . ILE A 1 91 ? 2.892 -1.460 10.169 1.00 95.62 91 ILE A N 1
ATOM 755 C CA . ILE A 1 91 ? 3.401 -2.742 10.667 1.00 95.62 91 ILE A CA 1
ATOM 756 C C . ILE A 1 91 ? 3.594 -2.669 12.182 1.00 95.62 91 ILE A C 1
ATOM 758 O O . ILE A 1 91 ? 3.137 -3.561 12.896 1.00 95.62 91 ILE A O 1
ATOM 762 N N . ALA A 1 92 ? 4.175 -1.582 12.697 1.00 95.44 92 ALA A N 1
ATOM 763 C CA . ALA A 1 92 ? 4.319 -1.366 14.136 1.00 95.44 92 ALA A CA 1
ATOM 764 C C . ALA A 1 92 ? 2.963 -1.255 14.866 1.00 9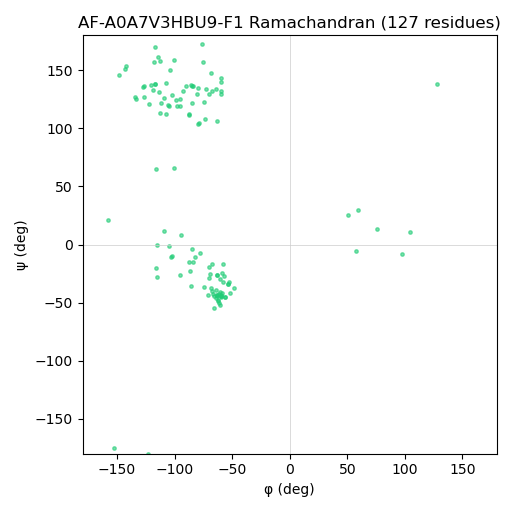5.44 92 ALA A C 1
ATOM 766 O O . ALA A 1 92 ? 2.862 -1.604 16.042 1.00 95.44 92 ALA A O 1
ATOM 767 N N . LEU A 1 93 ? 1.898 -0.839 14.171 1.00 94.75 93 LEU A N 1
ATOM 768 C CA . LEU A 1 93 ? 0.517 -0.872 14.672 1.00 94.75 93 LEU A CA 1
ATOM 769 C C . LEU A 1 93 ? -0.138 -2.264 14.632 1.00 94.75 93 LEU A C 1
ATOM 771 O O . LEU A 1 93 ? -1.237 -2.423 15.168 1.00 94.75 93 LEU A O 1
ATOM 775 N N . GLY A 1 94 ? 0.515 -3.261 14.031 1.00 93.94 94 GLY A N 1
ATOM 776 C CA . GLY A 1 94 ? 0.078 -4.656 14.017 1.00 93.94 94 GLY A CA 1
ATOM 777 C C . GLY A 1 94 ? -0.535 -5.150 12.704 1.00 93.94 94 GLY A C 1
ATOM 778 O O . GLY A 1 94 ? -1.099 -6.245 12.696 1.00 93.94 94 GLY A O 1
ATOM 779 N N . ILE A 1 95 ? -0.441 -4.395 11.602 1.00 95.81 95 ILE A N 1
ATOM 780 C CA . ILE A 1 95 ? -0.821 -4.898 10.270 1.00 95.81 95 ILE A CA 1
ATOM 781 C C . ILE A 1 95 ? 0.160 -5.992 9.841 1.00 95.81 95 ILE A C 1
ATOM 783 O O . ILE A 1 95 ? 1.372 -5.817 9.925 1.00 95.81 95 ILE A O 1
ATOM 787 N N . LYS A 1 96 ? -0.371 -7.126 9.366 1.00 92.25 96 LYS A N 1
ATOM 788 C CA . LYS A 1 96 ? 0.434 -8.323 9.048 1.00 92.25 96 LYS A CA 1
ATOM 789 C C . LYS A 1 96 ? 0.442 -8.695 7.575 1.00 92.25 96 LYS A C 1
ATOM 791 O O . LYS A 1 96 ? 1.377 -9.338 7.111 1.00 92.25 96 LYS A O 1
ATOM 796 N N . LYS A 1 97 ? -0.625 -8.354 6.854 1.00 96.88 97 LYS A N 1
ATOM 797 C CA . LYS A 1 97 ? -0.815 -8.727 5.451 1.00 96.88 97 LYS A CA 1
ATOM 798 C C . LYS A 1 97 ? -1.090 -7.480 4.641 1.00 96.88 97 LYS A C 1
ATOM 800 O O . LYS A 1 97 ? -1.979 -6.705 4.991 1.00 96.88 97 LYS A O 1
ATOM 805 N N . ILE A 1 98 ? -0.314 -7.296 3.582 1.00 97.44 98 ILE A N 1
ATOM 806 C CA . ILE A 1 98 ? -0.322 -6.080 2.777 1.00 97.44 98 ILE A CA 1
ATOM 807 C C . ILE A 1 98 ? -0.361 -6.486 1.312 1.00 97.44 98 ILE A C 1
ATOM 809 O O . ILE A 1 98 ? 0.479 -7.259 0.861 1.00 97.44 98 ILE A O 1
ATOM 813 N N . ILE A 1 99 ? -1.344 -5.967 0.585 1.00 96.75 99 ILE A N 1
ATOM 814 C CA . ILE A 1 99 ? -1.432 -6.074 -0.868 1.00 96.75 99 ILE A CA 1
ATOM 815 C C . ILE A 1 99 ? -1.221 -4.674 -1.420 1.00 96.75 99 ILE A C 1
ATOM 817 O O . ILE A 1 99 ? -1.957 -3.755 -1.067 1.00 96.75 99 ILE A O 1
ATOM 821 N N . ASN A 1 100 ? -0.213 -4.512 -2.269 1.00 95.81 100 ASN A N 1
ATOM 822 C CA . ASN A 1 100 ? 0.048 -3.268 -2.973 1.00 95.81 100 ASN A CA 1
ATOM 823 C C . ASN A 1 100 ? -0.519 -3.358 -4.391 1.00 95.81 100 ASN A C 1
ATOM 825 O O . ASN A 1 100 ? -0.184 -4.290 -5.120 1.00 95.81 100 ASN A O 1
ATOM 829 N N . ILE A 1 101 ? -1.376 -2.410 -4.764 1.00 95.69 101 ILE A N 1
ATOM 830 C CA . ILE A 1 101 ? -1.958 -2.316 -6.098 1.00 95.69 101 ILE A CA 1
ATOM 831 C C . ILE A 1 101 ? -1.595 -0.948 -6.671 1.00 95.69 101 ILE A C 1
ATOM 833 O O . ILE A 1 101 ? -1.945 0.101 -6.126 1.00 95.69 101 ILE A O 1
ATOM 837 N N . GLY A 1 102 ? -0.907 -0.971 -7.805 1.00 94.38 102 GLY A N 1
ATOM 838 C CA . GLY A 1 102 ? -0.495 0.216 -8.532 1.00 94.38 102 GLY A CA 1
ATOM 839 C C . GLY A 1 102 ? -0.342 -0.078 -10.016 1.00 94.38 102 GLY A C 1
ATOM 840 O O . GLY A 1 102 ? -0.639 -1.176 -10.482 1.00 94.38 102 GLY A O 1
ATOM 841 N N . ILE A 1 103 ? 0.128 0.924 -10.745 1.00 94.88 103 ILE A N 1
ATOM 842 C CA . ILE A 1 103 ? 0.448 0.815 -12.169 1.00 94.88 103 ILE A CA 1
ATOM 843 C C . ILE A 1 103 ? 1.962 0.723 -12.362 1.00 94.88 103 ILE A C 1
ATOM 845 O O . ILE A 1 103 ? 2.727 1.288 -11.579 1.00 94.88 103 ILE A O 1
ATOM 849 N N . ALA A 1 104 ? 2.390 0.035 -13.417 1.00 94.12 104 ALA A N 1
ATOM 850 C CA . ALA A 1 104 ? 3.793 -0.090 -13.791 1.00 94.12 104 ALA A CA 1
ATOM 851 C C . ALA A 1 104 ? 3.952 -0.054 -15.315 1.00 94.12 104 ALA A C 1
ATOM 853 O O . ALA A 1 104 ? 3.038 -0.420 -16.053 1.00 94.12 104 ALA A O 1
ATOM 854 N N . GLY A 1 105 ? 5.126 0.376 -15.778 1.00 94.88 105 GLY A N 1
ATOM 855 C CA . GLY A 1 105 ? 5.536 0.188 -17.167 1.00 94.88 105 GLY A CA 1
ATOM 856 C C . GLY A 1 105 ? 6.075 -1.227 -17.371 1.00 94.88 105 GLY A C 1
ATOM 857 O O . GLY A 1 105 ? 6.935 -1.673 -16.612 1.00 94.88 105 GLY A O 1
ATOM 858 N N . GLY A 1 106 ? 5.575 -1.932 -18.385 1.00 94.25 106 GLY A N 1
ATOM 859 C CA . GLY A 1 106 ? 6.111 -3.227 -18.802 1.00 94.25 106 GLY A CA 1
ATOM 860 C C . GLY A 1 106 ? 7.302 -3.058 -19.748 1.00 94.25 106 GLY A C 1
ATOM 861 O O . GLY A 1 106 ? 7.252 -2.233 -20.654 1.00 94.25 106 GLY A O 1
ATOM 862 N N . LEU A 1 107 ? 8.367 -3.842 -19.547 1.00 94.19 107 LEU A N 1
ATOM 863 C CA . LEU A 1 107 ? 9.542 -3.875 -20.437 1.00 94.19 107 LEU A CA 1
ATOM 864 C C . LEU A 1 107 ? 9.581 -5.106 -21.355 1.00 94.19 107 LEU A C 1
ATOM 866 O O . LEU A 1 107 ? 10.409 -5.168 -22.258 1.00 94.19 107 LEU A O 1
ATOM 870 N N . SER A 1 108 ? 8.721 -6.101 -21.119 1.00 94.31 108 SER A N 1
ATOM 871 C CA . SER A 1 108 ? 8.627 -7.277 -21.985 1.00 94.31 108 SER A CA 1
ATOM 872 C C . SER A 1 108 ? 7.704 -6.992 -23.163 1.00 94.31 108 SER A C 1
ATOM 874 O O . SER A 1 108 ? 6.602 -6.487 -22.987 1.00 94.31 108 SER A O 1
ATOM 876 N N . ASP A 1 109 ? 8.138 -7.415 -24.343 1.00 95.94 109 ASP A N 1
ATOM 877 C CA . ASP A 1 109 ? 7.369 -7.481 -25.590 1.00 95.94 109 ASP A CA 1
ATOM 878 C C . ASP A 1 109 ? 6.098 -8.347 -25.517 1.00 95.94 109 ASP A C 1
ATOM 880 O O . ASP A 1 109 ? 5.222 -8.233 -26.369 1.00 95.94 109 ASP A O 1
ATOM 884 N N . LYS A 1 110 ? 5.982 -9.205 -24.499 1.00 96.69 110 LYS A N 1
ATOM 885 C CA . LYS A 1 110 ? 4.801 -10.039 -24.245 1.00 96.69 110 LYS A CA 1
ATOM 886 C C . LYS A 1 110 ? 3.700 -9.319 -23.473 1.00 96.69 110 LYS A C 1
ATOM 888 O O . LYS A 1 110 ? 2.602 -9.858 -23.393 1.00 96.69 110 LYS A O 1
ATOM 893 N N . LEU A 1 111 ? 4.004 -8.174 -22.862 1.00 96.75 111 LEU A N 1
ATOM 894 C CA . LEU A 1 111 ? 3.040 -7.409 -22.078 1.00 96.75 111 LEU A CA 1
ATOM 895 C C . LEU A 1 111 ? 2.315 -6.403 -22.966 1.00 96.75 111 LEU A C 1
ATOM 897 O O . LEU A 1 111 ? 2.940 -5.675 -23.738 1.00 96.75 111 LEU A O 1
ATOM 901 N N . ILE A 1 112 ? 1.002 -6.313 -22.789 1.00 96.44 112 ILE A N 1
ATOM 902 C CA . ILE A 1 112 ? 0.171 -5.259 -23.365 1.00 96.44 112 ILE A CA 1
ATOM 903 C C . ILE A 1 112 ? -0.383 -4.345 -22.269 1.00 96.44 112 ILE A C 1
ATOM 905 O O . ILE A 1 112 ? -0.468 -4.698 -21.091 1.00 96.44 112 ILE A O 1
ATOM 909 N N . ALA A 1 113 ? -0.751 -3.120 -22.650 1.00 95.88 113 ALA A N 1
ATOM 910 C CA . ALA A 1 113 ? -1.365 -2.183 -21.718 1.00 95.88 113 ALA A CA 1
ATOM 911 C C . ALA A 1 113 ? -2.673 -2.764 -21.156 1.00 95.88 113 ALA A C 1
ATOM 913 O O . ALA A 1 113 ? -3.545 -3.186 -21.913 1.00 95.88 113 ALA A O 1
ATOM 914 N N . GLY A 1 114 ? -2.808 -2.746 -19.829 1.00 94.69 114 GLY A N 1
ATOM 915 C CA . GLY A 1 114 ? -3.952 -3.326 -19.123 1.00 94.69 114 GLY A CA 1
ATOM 916 C C . GLY A 1 114 ? -3.709 -4.731 -18.569 1.00 94.69 114 GLY A C 1
ATOM 917 O O . GLY A 1 114 ? -4.530 -5.197 -17.781 1.00 94.69 114 GLY A O 1
ATOM 918 N N . ASP A 1 115 ? -2.586 -5.374 -18.903 1.00 96.88 115 ASP A N 1
ATOM 919 C CA . ASP A 1 115 ? -2.212 -6.644 -18.281 1.00 96.88 115 ASP A CA 1
ATOM 920 C C . ASP A 1 115 ? -2.046 -6.505 -16.763 1.00 96.88 115 ASP A C 1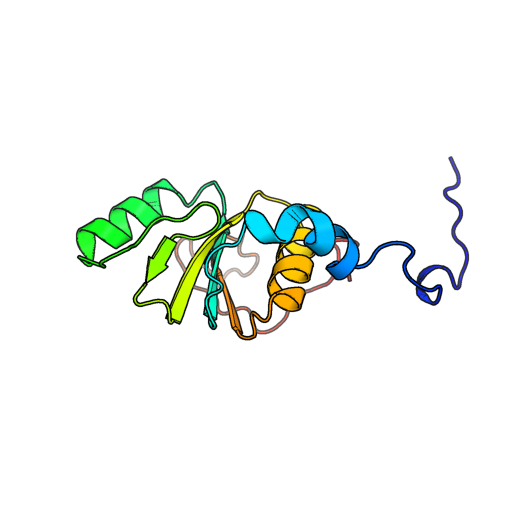
ATOM 922 O O . ASP A 1 115 ? -1.473 -5.539 -16.248 1.00 96.88 115 ASP A O 1
ATOM 926 N N . ILE A 1 116 ? -2.525 -7.518 -16.037 1.00 96.75 116 ILE A N 1
ATOM 927 C CA . ILE A 1 116 ? -2.357 -7.628 -14.589 1.00 96.75 116 ILE A CA 1
ATOM 928 C C . ILE A 1 116 ? -1.134 -8.496 -14.313 1.00 96.75 116 ILE A C 1
ATOM 930 O O . ILE A 1 116 ? -1.101 -9.676 -14.661 1.00 96.75 116 ILE A O 1
ATOM 934 N N . VAL A 1 117 ? -0.145 -7.919 -13.636 1.00 95.88 117 VAL A N 1
ATOM 935 C CA . VAL A 1 117 ? 1.096 -8.608 -13.273 1.00 95.88 117 VAL A CA 1
ATOM 936 C C . VAL A 1 117 ? 1.125 -8.869 -11.772 1.00 95.88 117 VAL A C 1
ATOM 938 O O . VAL A 1 117 ? 1.006 -7.948 -10.964 1.00 95.88 117 VAL A O 1
ATOM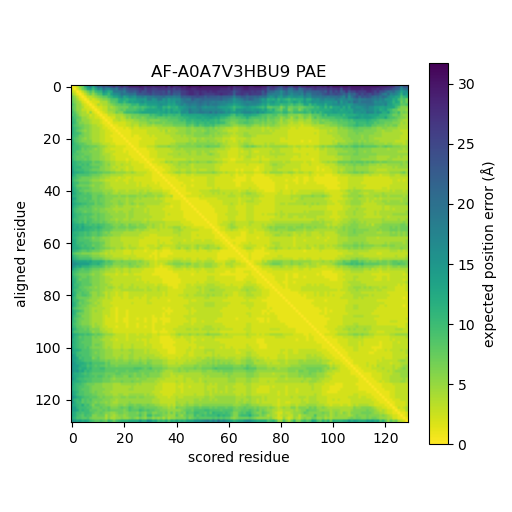 941 N N . ILE A 1 118 ? 1.334 -10.129 -11.391 1.00 96.75 118 ILE A N 1
ATOM 942 C CA . ILE A 1 118 ? 1.627 -10.505 -10.006 1.00 96.75 118 ILE A CA 1
ATOM 943 C C . ILE A 1 118 ? 3.139 -10.398 -9.807 1.00 96.75 118 ILE A C 1
ATOM 945 O O . ILE A 1 118 ? 3.915 -11.150 -10.391 1.00 96.75 118 ILE A O 1
ATOM 949 N N . CYS A 1 119 ? 3.560 -9.433 -8.992 1.00 95.25 119 CYS A N 1
ATOM 950 C CA . CYS A 1 119 ? 4.969 -9.214 -8.691 1.00 95.25 119 CYS A CA 1
ATOM 951 C C . CYS A 1 119 ? 5.461 -10.233 -7.652 1.00 95.25 119 CYS A C 1
ATOM 953 O O . CYS A 1 119 ? 5.169 -10.106 -6.464 1.00 95.25 119 CYS A O 1
ATOM 955 N N . GLU A 1 120 ? 6.214 -11.240 -8.093 1.00 95.50 120 GLU A N 1
ATOM 956 C CA . GLU A 1 120 ? 6.830 -12.234 -7.199 1.00 95.50 120 GLU A CA 1
ATOM 957 C C . GLU A 1 120 ? 8.200 -11.787 -6.665 1.00 95.50 120 GLU A C 1
ATOM 959 O O . GLU A 1 120 ? 8.663 -12.280 -5.635 1.00 95.50 120 GLU A O 1
ATOM 964 N N . LYS A 1 121 ? 8.872 -10.871 -7.376 1.00 94.25 121 LYS A N 1
ATOM 965 C CA . LYS A 1 121 ? 10.204 -10.344 -7.044 1.00 94.25 121 LYS A CA 1
ATOM 966 C C . LYS A 1 121 ? 10.340 -8.897 -7.512 1.00 94.25 121 LYS A C 1
ATOM 968 O O . LYS A 1 121 ? 9.850 -8.551 -8.582 1.00 94.25 121 LYS A O 1
ATOM 973 N N . ALA A 1 122 ? 11.081 -8.093 -6.753 1.00 92.06 122 ALA A N 1
ATOM 974 C CA . ALA A 1 122 ? 11.426 -6.717 -7.104 1.00 92.06 122 ALA A CA 1
ATOM 975 C C . ALA A 1 122 ? 12.950 -6.546 -7.181 1.00 92.06 122 ALA A C 1
ATOM 977 O O . ALA A 1 122 ? 13.681 -7.067 -6.334 1.00 92.06 122 ALA A O 1
ATOM 978 N N . ILE A 1 123 ? 13.421 -5.825 -8.200 1.00 91.56 123 ILE A N 1
ATOM 979 C CA . ILE A 1 123 ? 14.816 -5.379 -8.293 1.00 91.56 123 ILE A CA 1
ATOM 980 C C . ILE A 1 123 ? 14.966 -4.151 -7.396 1.00 91.56 123 ILE A C 1
ATOM 982 O O . ILE A 1 123 ? 14.116 -3.265 -7.434 1.00 91.56 123 ILE A O 1
ATOM 986 N N . ARG A 1 124 ? 16.037 -4.121 -6.600 1.00 87.25 124 ARG A N 1
ATOM 987 C CA . ARG A 1 124 ? 16.345 -3.004 -5.706 1.00 87.25 124 ARG A CA 1
ATOM 988 C C . ARG A 1 124 ? 17.110 -1.927 -6.467 1.00 87.25 124 ARG A C 1
ATOM 990 O O . ARG A 1 124 ? 18.180 -2.220 -6.993 1.00 87.25 124 ARG A O 1
ATOM 997 N N . ASP A 1 125 ? 16.572 -0.716 -6.497 1.00 86.81 125 ASP A N 1
ATOM 998 C CA . ASP A 1 125 ? 17.256 0.504 -6.968 1.00 86.81 125 ASP A CA 1
ATOM 999 C C . ASP A 1 125 ? 16.615 1.786 -6.390 1.00 86.81 125 ASP A C 1
ATOM 1001 O O . ASP A 1 125 ? 16.715 2.886 -6.923 1.00 86.81 125 ASP A O 1
ATOM 1005 N N . GLU A 1 126 ? 15.884 1.643 -5.284 1.00 86.38 126 GLU A N 1
ATOM 1006 C CA . GLU A 1 126 ? 15.063 2.697 -4.688 1.00 86.38 126 GLU A CA 1
ATOM 1007 C C . GLU A 1 126 ? 15.709 3.352 -3.453 1.00 86.38 126 GLU A C 1
ATOM 1009 O O . GLU A 1 126 ? 15.217 4.366 -2.959 1.00 86.38 126 GLU A O 1
ATOM 1014 N N . GLY A 1 127 ? 16.805 2.777 -2.942 1.00 83.31 127 GLY A N 1
ATOM 1015 C CA . GLY A 1 127 ? 17.617 3.347 -1.859 1.00 83.31 127 GLY A CA 1
ATOM 1016 C C . GLY A 1 127 ? 17.033 3.246 -0.443 1.00 83.31 127 GLY A C 1
ATOM 1017 O O . GLY A 1 127 ? 17.543 3.912 0.457 1.00 83.31 127 GLY A O 1
ATOM 1018 N N . VAL A 1 128 ? 15.988 2.438 -0.232 1.00 84.62 128 VAL A N 1
ATOM 1019 C CA . VAL A 1 128 ? 15.300 2.278 1.070 1.00 84.62 128 VAL A CA 1
ATOM 1020 C C . VAL A 1 128 ? 15.413 0.870 1.677 1.00 84.62 128 VAL A C 1
ATOM 1022 O O . VAL A 1 128 ? 14.847 0.628 2.740 1.00 84.62 128 VAL A O 1
ATOM 1025 N N . SER A 1 129 ? 16.101 -0.057 0.998 1.00 72.50 129 SER A N 1
ATOM 1026 C CA . SER A 1 129 ? 16.178 -1.493 1.331 1.00 72.50 129 SER A CA 1
ATOM 1027 C C . SER A 1 129 ? 17.599 -2.009 1.506 1.00 72.50 129 SER A C 1
ATOM 1029 O O . SER A 1 129 ? 18.464 -1.494 0.760 1.00 72.50 129 SER A O 1
#

Nearest PDB structures (foldseek):
  3ofs-assembly4_D  TM=4.470E-01  e=5.983E-01  Homo sapiens
  2h18-assembly1_A  TM=4.350E-01  e=1.728E+00  Homo sapiens
  3ofs-assembly5_E  TM=4.463E-01  e=1.017E+00  Homo sapiens
  5x09-assembly1_A  TM=3.467E-01  e=7.937E+00  Pyrococcus horikoshii OT3